Protein AF-A0A7V8QKC6-F1 (afdb_monomer)

Structure (mmCIF, N/CA/C/O backbone):
data_AF-A0A7V8QKC6-F1
#
_entry.id   AF-A0A7V8QKC6-F1
#
loop_
_atom_site.group_PDB
_atom_site.id
_atom_site.type_symbol
_atom_site.label_atom_id
_atom_site.label_alt_id
_atom_site.label_comp_id
_atom_site.label_asym_id
_atom_site.label_entity_id
_atom_site.label_seq_id
_atom_site.pdbx_PDB_ins_code
_atom_site.Cartn_x
_atom_site.Cartn_y
_atom_site.Cartn_z
_atom_site.occupancy
_atom_site.B_iso_or_equiv
_atom_site.auth_seq_id
_atom_site.auth_comp_id
_atom_site.auth_asym_id
_atom_site.auth_atom_id
_atom_site.pdbx_PDB_model_num
ATOM 1 N N . LEU A 1 1 ? -5.417 7.633 -3.062 1.00 90.25 1 LEU A N 1
ATOM 2 C CA . LEU A 1 1 ? -4.662 6.445 -2.596 1.00 90.25 1 LEU A CA 1
ATOM 3 C C . LEU A 1 1 ? -3.295 6.369 -3.260 1.00 90.25 1 LEU A C 1
ATOM 5 O O . LEU A 1 1 ? -2.322 6.430 -2.530 1.00 90.25 1 LEU A O 1
ATOM 9 N N . GLN A 1 2 ? -3.215 6.313 -4.598 1.00 90.44 2 GLN A N 1
ATOM 10 C CA . GLN A 1 2 ? -1.944 6.324 -5.348 1.00 90.44 2 GLN A CA 1
ATOM 11 C C . GLN A 1 2 ? -0.953 7.379 -4.842 1.00 90.44 2 GLN A C 1
ATOM 13 O O . GLN A 1 2 ? 0.145 7.043 -4.416 1.00 90.44 2 GLN A O 1
ATOM 18 N N . GLU A 1 3 ? -1.387 8.639 -4.783 1.00 89.44 3 GLU A N 1
ATOM 19 C CA . GLU A 1 3 ? -0.560 9.743 -4.289 1.00 89.44 3 GLU A CA 1
ATOM 20 C C . GLU A 1 3 ? -0.075 9.534 -2.848 1.00 89.44 3 GLU A C 1
ATOM 22 O O . GLU A 1 3 ? 1.078 9.819 -2.550 1.00 89.44 3 GLU A O 1
ATOM 27 N N . ALA A 1 4 ? -0.913 8.985 -1.963 1.00 91.94 4 ALA A N 1
ATOM 28 C CA . ALA A 1 4 ? -0.524 8.694 -0.584 1.00 91.94 4 ALA A CA 1
ATOM 29 C C . ALA A 1 4 ? 0.526 7.572 -0.517 1.00 91.94 4 ALA A C 1
ATOM 31 O O . ALA A 1 4 ? 1.493 7.685 0.230 1.00 91.94 4 ALA A O 1
ATOM 32 N N . LEU A 1 5 ? 0.373 6.520 -1.330 1.00 91.56 5 LEU A N 1
ATOM 33 C CA . LEU A 1 5 ? 1.343 5.427 -1.440 1.00 91.56 5 LEU A CA 1
ATOM 34 C C . LEU A 1 5 ? 2.691 5.928 -1.981 1.00 91.56 5 LEU A C 1
ATOM 36 O O . LEU A 1 5 ? 3.738 5.563 -1.448 1.00 91.56 5 LEU A O 1
ATOM 40 N N . GLU A 1 6 ? 2.681 6.792 -2.997 1.00 89.56 6 GLU A N 1
ATOM 41 C CA . GLU A 1 6 ? 3.897 7.402 -3.543 1.00 89.56 6 GLU A CA 1
ATOM 42 C C . GLU A 1 6 ? 4.542 8.396 -2.574 1.00 89.56 6 GLU A C 1
ATOM 44 O O . GLU A 1 6 ? 5.759 8.396 -2.405 1.00 89.56 6 GLU A O 1
ATOM 49 N N . ALA A 1 7 ? 3.745 9.261 -1.941 1.00 90.88 7 ALA A N 1
ATOM 50 C CA . ALA A 1 7 ? 4.231 10.224 -0.962 1.00 90.88 7 ALA A CA 1
ATOM 51 C C . ALA A 1 7 ? 4.873 9.510 0.227 1.00 90.88 7 ALA A C 1
ATOM 53 O O . ALA A 1 7 ? 5.935 9.931 0.680 1.00 90.88 7 ALA A O 1
ATOM 54 N N . LEU A 1 8 ? 4.277 8.408 0.688 1.00 91.81 8 LEU A N 1
ATOM 55 C CA . LEU A 1 8 ? 4.819 7.610 1.780 1.00 91.81 8 LEU A CA 1
ATOM 56 C C . LEU A 1 8 ? 6.125 6.925 1.376 1.00 91.81 8 LEU A C 1
ATOM 58 O O . LEU A 1 8 ? 7.106 6.979 2.114 1.00 91.81 8 LEU A O 1
ATOM 62 N N . ALA A 1 9 ? 6.170 6.344 0.177 1.00 88.69 9 ALA A N 1
ATOM 63 C CA . ALA A 1 9 ? 7.382 5.723 -0.338 1.00 88.69 9 ALA A CA 1
ATOM 64 C C . ALA A 1 9 ? 8.532 6.719 -0.547 1.00 88.69 9 ALA A C 1
ATOM 66 O O . ALA A 1 9 ? 9.698 6.373 -0.372 1.00 88.69 9 ALA A O 1
ATOM 67 N N . ALA A 1 10 ? 8.204 7.962 -0.895 1.00 87.94 10 ALA A N 1
ATOM 68 C CA . ALA A 1 10 ? 9.161 9.049 -1.040 1.00 87.94 10 ALA A CA 1
ATOM 69 C C . ALA A 1 10 ? 9.506 9.756 0.284 1.00 87.94 10 ALA A C 1
ATOM 71 O O . ALA A 1 10 ? 10.249 10.734 0.261 1.00 87.94 10 ALA A O 1
ATOM 72 N N . GLY A 1 11 ? 8.949 9.322 1.422 1.00 89.50 11 GLY A N 1
ATOM 73 C CA . GLY A 1 11 ? 9.175 9.951 2.728 1.00 89.50 11 GLY A CA 1
ATOM 74 C C . GLY A 1 11 ? 8.552 11.345 2.887 1.00 89.50 11 GLY A C 1
ATOM 75 O O . GLY A 1 11 ? 8.933 12.080 3.790 1.00 89.50 11 GLY A O 1
ATOM 76 N N . ARG A 1 12 ? 7.600 11.725 2.024 1.00 92.31 12 ARG A N 1
ATOM 77 C CA . ARG A 1 12 ? 6.898 13.024 2.061 1.00 92.31 12 ARG A CA 1
ATOM 78 C C . ARG A 1 12 ? 5.716 13.057 3.032 1.00 92.31 12 ARG A C 1
ATOM 80 O O . ARG A 1 12 ? 5.212 14.132 3.335 1.00 92.31 12 ARG A O 1
ATOM 87 N N . THR A 1 13 ? 5.241 11.900 3.488 1.00 94.88 13 THR A N 1
ATOM 88 C CA . THR A 1 13 ? 4.178 11.782 4.497 1.00 94.88 13 THR A CA 1
ATOM 89 C C . THR A 1 13 ? 4.453 10.599 5.422 1.00 94.88 13 THR A C 1
ATOM 91 O O . THR A 1 13 ? 5.216 9.703 5.063 1.00 94.88 13 THR A O 1
ATOM 94 N N . GLY A 1 14 ? 3.853 10.601 6.615 1.00 94.00 14 GLY A N 1
ATOM 95 C CA . GLY A 1 14 ? 3.907 9.482 7.558 1.00 94.00 14 GLY A CA 1
ATOM 96 C C . GLY A 1 14 ? 2.704 8.544 7.434 1.00 94.00 14 GLY A C 1
ATOM 97 O O . GLY A 1 14 ? 1.632 8.948 6.983 1.00 94.00 14 GLY A O 1
ATO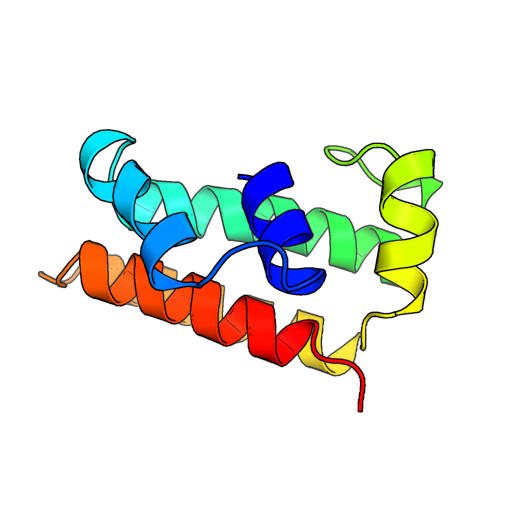M 98 N N . ALA A 1 15 ? 2.851 7.298 7.893 1.00 93.81 15 ALA A N 1
ATOM 99 C CA . ALA A 1 15 ? 1.790 6.291 7.807 1.00 93.81 15 ALA A CA 1
ATOM 100 C C . ALA A 1 15 ? 0.482 6.722 8.499 1.00 93.81 15 ALA A C 1
ATOM 102 O O . ALA A 1 15 ? -0.593 6.551 7.933 1.00 93.81 15 ALA A O 1
ATOM 103 N N . VAL A 1 16 ? 0.574 7.363 9.670 1.00 93.81 16 VAL A N 1
ATOM 104 C CA . VAL A 1 16 ? -0.592 7.880 10.411 1.00 93.81 16 VAL A CA 1
ATOM 105 C C . VAL A 1 16 ? -1.320 8.975 9.624 1.00 93.81 16 VAL A C 1
ATOM 107 O O . VAL A 1 16 ? -2.545 8.963 9.519 1.00 93.81 16 VAL A O 1
ATOM 110 N N . GLN A 1 17 ? -0.575 9.898 9.008 1.00 95.12 17 GLN A N 1
ATOM 111 C CA . GLN A 1 17 ? -1.150 10.975 8.195 1.00 95.12 17 GLN A CA 1
ATOM 112 C C . GLN A 1 17 ? -1.820 10.431 6.927 1.00 95.12 17 GLN A C 1
ATOM 114 O O . GLN A 1 17 ? -2.904 10.880 6.563 1.00 95.12 17 GLN A O 1
ATOM 119 N N . ALA A 1 18 ? -1.211 9.433 6.282 1.00 94.56 18 ALA A N 1
ATOM 120 C CA . ALA A 1 18 ? -1.792 8.759 5.125 1.00 94.56 18 ALA A CA 1
ATOM 121 C C . ALA A 1 18 ? -3.050 7.941 5.486 1.00 94.56 18 ALA A C 1
ATOM 123 O O . ALA A 1 18 ? -3.976 7.851 4.674 1.00 94.56 18 ALA A O 1
ATOM 124 N N . ALA A 1 19 ? -3.099 7.380 6.701 1.00 94.81 19 ALA A N 1
ATOM 125 C CA . ALA A 1 19 ? -4.214 6.588 7.218 1.00 94.81 19 ALA A CA 1
ATOM 126 C C . ALA A 1 19 ? -5.429 7.432 7.623 1.00 94.81 19 ALA A C 1
ATOM 128 O O . ALA A 1 19 ? -6.558 7.024 7.361 1.00 94.81 19 ALA A O 1
ATOM 129 N N . ALA A 1 20 ? -5.214 8.607 8.224 1.00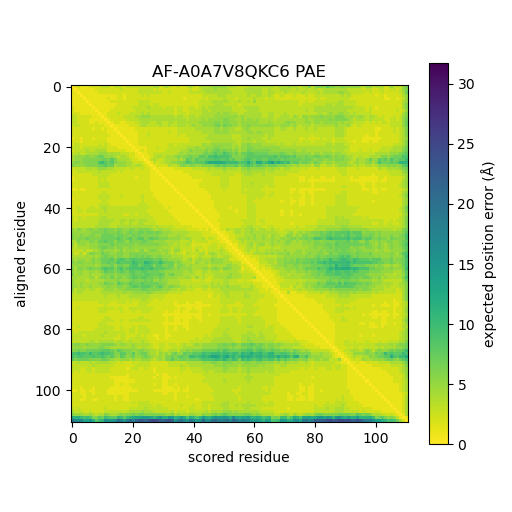 93.12 20 ALA A N 1
ATOM 130 C CA . ALA A 1 20 ? -6.269 9.418 8.838 1.00 93.12 20 ALA A CA 1
ATOM 131 C C . ALA A 1 20 ? -7.530 9.642 7.968 1.00 93.12 20 ALA A C 1
ATOM 133 O O . ALA A 1 20 ? -8.636 9.477 8.488 1.00 93.12 20 ALA A O 1
ATOM 134 N N . PRO A 1 21 ? -7.434 9.925 6.651 1.00 92.50 21 PRO A N 1
ATOM 135 C CA . PRO A 1 21 ? -8.620 10.146 5.822 1.00 92.50 21 PRO A CA 1
ATOM 136 C C . PRO A 1 21 ? -9.500 8.902 5.616 1.00 92.50 21 PRO A C 1
ATOM 138 O O . PRO A 1 21 ? -10.615 9.024 5.115 1.00 92.50 21 PRO A O 1
ATOM 141 N N . TRP A 1 22 ? -9.010 7.694 5.914 1.00 90.94 22 TRP A N 1
ATOM 142 C CA . TRP A 1 22 ? -9.700 6.450 5.555 1.00 90.94 22 TRP A CA 1
ATOM 143 C C . TRP A 1 22 ? -10.824 6.053 6.501 1.00 90.94 22 TRP A C 1
ATOM 145 O O . TRP A 1 22 ? -11.710 5.314 6.075 1.00 90.94 22 TRP A O 1
ATOM 155 N N . ARG A 1 23 ? -10.873 6.629 7.708 1.00 84.62 23 ARG A N 1
ATOM 156 C CA . ARG A 1 23 ? -12.050 6.526 8.586 1.00 84.62 23 ARG A CA 1
ATOM 157 C C . ARG A 1 23 ? -13.327 6.976 7.880 1.00 84.62 23 ARG A C 1
ATOM 159 O O . ARG A 1 23 ? -14.342 6.299 7.949 1.00 84.62 23 ARG A O 1
ATOM 166 N N . GLU A 1 24 ? -13.253 8.080 7.145 1.00 86.25 24 GLU A N 1
ATOM 167 C CA . GLU A 1 24 ? -14.412 8.700 6.490 1.00 86.25 24 GLU A CA 1
ATOM 168 C C . GLU A 1 24 ? -14.616 8.210 5.048 1.00 86.25 24 GLU A C 1
ATOM 170 O O . GLU A 1 24 ? -15.700 8.331 4.485 1.00 86.25 24 GLU A O 1
ATOM 175 N N . LYS A 1 25 ? -13.586 7.621 4.425 1.00 87.31 25 LYS A N 1
ATOM 176 C CA . LYS A 1 25 ? -13.611 7.211 3.007 1.00 87.31 25 LYS A CA 1
ATOM 177 C C . LYS A 1 25 ? -14.130 5.792 2.761 1.00 87.31 25 LYS A C 1
ATOM 179 O O . LYS A 1 25 ? -14.051 5.310 1.629 1.00 87.31 25 LYS A O 1
ATOM 184 N N . GLY A 1 26 ? -14.704 5.141 3.769 1.00 82.06 26 GLY A N 1
ATOM 185 C CA . GLY A 1 26 ? -15.241 3.777 3.672 1.00 82.06 26 GLY A CA 1
ATOM 186 C C . GLY A 1 26 ? -14.416 2.718 4.404 1.00 82.06 26 GLY A C 1
ATOM 187 O O . GLY A 1 26 ? -14.540 1.535 4.086 1.00 82.06 26 GLY A O 1
ATOM 188 N N . GLY A 1 27 ? -13.578 3.139 5.354 1.00 89.94 27 GLY A N 1
ATOM 189 C CA . GLY A 1 27 ? -12.946 2.252 6.321 1.00 89.94 27 GLY A CA 1
ATOM 190 C C . GLY A 1 27 ? -11.837 1.369 5.757 1.00 89.94 27 GLY A C 1
ATOM 191 O O . GLY A 1 27 ? -11.363 1.531 4.624 1.00 89.94 27 GLY A O 1
ATOM 192 N N . ALA A 1 28 ? -11.422 0.404 6.574 1.00 92.25 28 ALA A N 1
ATOM 193 C CA . ALA A 1 28 ? -10.301 -0.475 6.260 1.00 92.25 28 ALA A CA 1
ATOM 194 C C . ALA A 1 28 ? -10.586 -1.403 5.074 1.00 92.25 28 ALA A C 1
ATOM 196 O O . ALA A 1 28 ? -9.694 -1.640 4.262 1.00 92.25 28 ALA A O 1
ATOM 197 N N . ARG A 1 29 ? -11.833 -1.869 4.912 1.00 92.88 29 ARG A N 1
ATOM 198 C CA . ARG A 1 29 ? -12.238 -2.721 3.779 1.00 92.88 29 ARG A CA 1
ATOM 199 C C . ARG A 1 29 ? -11.925 -2.083 2.441 1.00 92.88 29 ARG A C 1
ATOM 201 O O . ARG A 1 29 ? -11.189 -2.657 1.642 1.00 92.88 29 ARG A O 1
ATOM 208 N N . ARG A 1 30 ? -12.442 -0.876 2.216 1.00 93.69 30 ARG A N 1
ATOM 209 C CA . ARG A 1 30 ? -12.248 -0.182 0.944 1.00 93.69 30 ARG A CA 1
ATOM 210 C C . ARG A 1 30 ? -10.773 0.124 0.695 1.00 93.69 30 ARG A C 1
ATOM 212 O O . ARG A 1 30 ? -10.312 0.006 -0.438 1.00 93.69 30 ARG A O 1
ATOM 219 N N . LEU A 1 31 ? -10.038 0.509 1.739 1.00 95.75 31 LEU A N 1
ATOM 220 C CA . LEU A 1 31 ? -8.604 0.768 1.647 1.00 95.75 31 LEU A CA 1
ATOM 221 C C . LEU A 1 31 ? -7.827 -0.487 1.228 1.00 95.75 31 LEU A C 1
ATOM 223 O O . LEU A 1 31 ? -7.015 -0.411 0.305 1.00 95.75 31 LEU A O 1
ATOM 227 N N . VAL A 1 32 ? -8.078 -1.626 1.877 1.00 96.00 32 VAL A N 1
ATOM 228 C CA . VAL A 1 32 ? -7.426 -2.905 1.561 1.00 96.00 32 VAL A CA 1
ATOM 229 C C . VAL A 1 32 ? -7.741 -3.319 0.125 1.00 96.00 32 VAL A C 1
ATOM 231 O O . VAL A 1 32 ? -6.809 -3.562 -0.637 1.00 96.00 32 VAL A O 1
ATOM 234 N N . ASP A 1 33 ? -9.013 -3.286 -0.282 1.00 94.69 33 ASP A N 1
ATOM 235 C CA . ASP A 1 33 ? -9.440 -3.650 -1.640 1.00 94.69 33 ASP A CA 1
ATOM 236 C C . ASP A 1 33 ? -8.761 -2.788 -2.714 1.00 94.69 33 ASP A C 1
ATOM 238 O O . ASP A 1 33 ? -8.256 -3.286 -3.721 1.00 94.69 33 ASP A O 1
ATOM 242 N N . TRP A 1 34 ? -8.716 -1.472 -2.505 1.00 95.25 34 TRP A N 1
ATOM 243 C CA . TRP A 1 34 ? -8.101 -0.561 -3.468 1.00 95.25 34 TRP A CA 1
ATOM 244 C C . TRP A 1 34 ? -6.581 -0.700 -3.495 1.00 95.25 34 TRP A C 1
ATOM 246 O O . TRP A 1 34 ? -5.971 -0.583 -4.558 1.00 95.25 34 TRP A O 1
ATOM 256 N N . THR A 1 35 ? -5.961 -0.960 -2.346 1.00 96.31 35 THR A N 1
ATOM 257 C CA . THR A 1 35 ? -4.516 -1.195 -2.273 1.00 96.31 35 THR A CA 1
ATOM 258 C C . THR A 1 35 ? -4.152 -2.491 -2.989 1.00 96.31 35 THR A C 1
ATOM 260 O O . THR A 1 35 ? -3.209 -2.495 -3.774 1.00 96.31 35 THR A O 1
ATOM 263 N N . GLU A 1 36 ? -4.925 -3.561 -2.798 1.00 95.88 36 GLU A N 1
ATOM 264 C CA . GLU A 1 36 ? -4.751 -4.837 -3.498 1.00 95.88 36 GLU A CA 1
ATOM 265 C C . GLU A 1 36 ? -4.780 -4.638 -5.017 1.00 95.88 36 GLU A C 1
ATOM 267 O O . GLU A 1 36 ? -3.846 -5.036 -5.712 1.00 95.88 36 GLU A O 1
ATOM 272 N N . ILE A 1 37 ? -5.785 -3.925 -5.528 1.00 95.19 37 ILE A N 1
ATOM 273 C CA . ILE A 1 37 ? -5.904 -3.594 -6.952 1.00 95.19 37 ILE A CA 1
ATOM 274 C C . ILE A 1 37 ? -4.665 -2.837 -7.467 1.00 95.19 37 ILE A C 1
ATOM 276 O O . ILE A 1 37 ? -4.097 -3.207 -8.498 1.00 95.19 37 ILE A O 1
ATOM 280 N N . LEU A 1 38 ? -4.223 -1.796 -6.754 1.00 94.62 38 LEU A N 1
ATOM 281 C CA . LEU A 1 38 ? -3.075 -0.977 -7.160 1.00 94.62 38 LEU A CA 1
ATOM 282 C C . LEU A 1 38 ? -1.756 -1.752 -7.138 1.00 94.62 38 LEU A C 1
ATOM 284 O O . LEU A 1 38 ? -0.918 -1.559 -8.020 1.00 94.62 38 LEU A O 1
ATOM 288 N N . VAL A 1 39 ? -1.559 -2.609 -6.138 1.00 95.00 39 VAL A N 1
ATOM 289 C CA . VAL A 1 39 ? -0.325 -3.386 -5.992 1.00 95.00 39 VAL A CA 1
ATOM 290 C C . VAL A 1 39 ? -0.304 -4.577 -6.945 1.00 95.00 39 VAL A C 1
ATOM 292 O O . VAL A 1 39 ? 0.759 -4.910 -7.460 1.00 95.00 39 VAL A O 1
ATOM 295 N N . MET A 1 40 ? -1.452 -5.177 -7.269 1.00 94.88 40 MET A N 1
ATOM 296 C CA . MET A 1 40 ? -1.534 -6.167 -8.347 1.00 94.88 40 MET A CA 1
ATOM 297 C C . MET A 1 40 ? -1.153 -5.565 -9.702 1.00 94.88 40 MET A C 1
ATOM 299 O O . MET A 1 40 ? -0.492 -6.230 -10.498 1.00 94.88 40 MET A O 1
ATOM 303 N N . ASP A 1 41 ? -1.541 -4.315 -9.966 1.00 94.00 41 ASP A N 1
ATOM 304 C CA . ASP A 1 41 ? -1.156 -3.615 -11.195 1.00 94.00 41 ASP A CA 1
ATOM 305 C C . ASP A 1 41 ? 0.366 -3.394 -11.256 1.00 94.00 41 ASP A C 1
ATOM 307 O O . ASP A 1 41 ? 1.000 -3.697 -12.266 1.00 94.00 41 ASP A O 1
ATOM 311 N N . ILE A 1 42 ? 0.974 -2.996 -10.131 1.00 92.75 42 ILE A N 1
ATOM 312 C CA . ILE A 1 42 ? 2.435 -2.915 -9.970 1.00 92.75 42 ILE A CA 1
ATOM 313 C C . ILE A 1 42 ? 3.090 -4.278 -10.208 1.00 92.75 42 ILE A C 1
ATOM 315 O O . ILE A 1 42 ? 4.024 -4.378 -10.997 1.00 92.75 42 ILE A O 1
ATOM 319 N N . ALA A 1 43 ? 2.602 -5.338 -9.562 1.00 93.75 43 ALA A N 1
ATOM 320 C CA . ALA A 1 43 ? 3.167 -6.678 -9.693 1.00 93.75 43 ALA A CA 1
ATOM 321 C C . ALA A 1 43 ? 3.096 -7.188 -11.140 1.00 9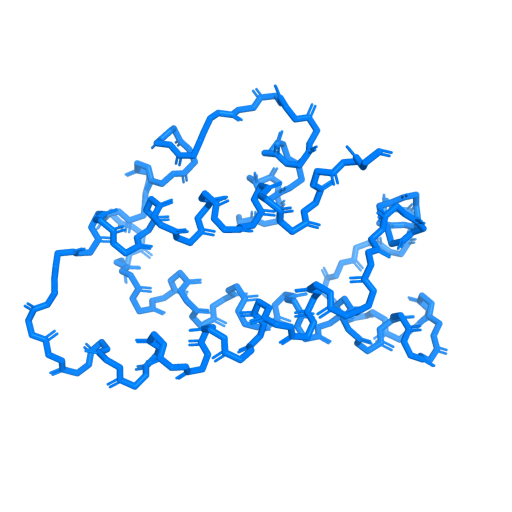3.75 43 ALA A C 1
ATOM 323 O O . ALA A 1 43 ? 4.062 -7.769 -11.637 1.00 93.75 43 ALA A O 1
ATOM 324 N N . ARG A 1 44 ? 1.989 -6.915 -11.845 1.00 92.56 44 ARG A N 1
ATOM 325 C CA . ARG A 1 44 ? 1.854 -7.221 -13.273 1.00 92.56 44 ARG A CA 1
ATOM 326 C C . ARG A 1 44 ? 2.896 -6.472 -14.097 1.00 92.56 44 ARG A C 1
ATOM 328 O O . ARG A 1 44 ? 3.552 -7.086 -14.932 1.00 92.56 44 ARG A O 1
ATOM 335 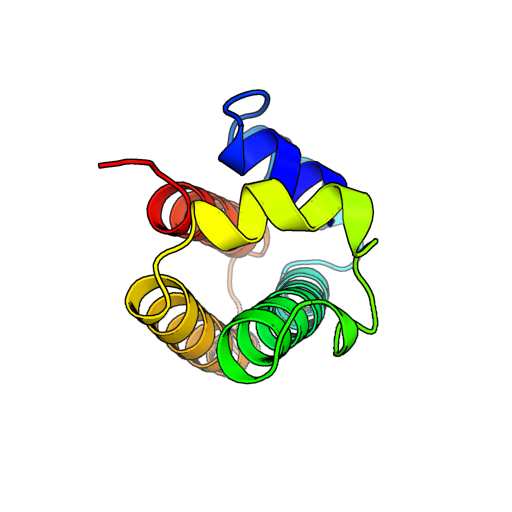N N . ALA A 1 45 ? 3.078 -5.180 -13.839 1.00 92.62 45 ALA A N 1
ATOM 336 C CA . ALA A 1 45 ? 4.057 -4.370 -14.550 1.00 92.62 45 ALA A CA 1
ATOM 337 C C . ALA A 1 45 ? 5.506 -4.794 -14.275 1.00 92.62 45 ALA A C 1
ATOM 339 O O . ALA A 1 45 ? 6.341 -4.755 -15.173 1.00 92.62 45 ALA A O 1
ATOM 340 N N . MET A 1 46 ? 5.810 -5.253 -13.060 1.00 91.81 46 MET A N 1
ATOM 341 C CA . MET A 1 46 ? 7.127 -5.809 -12.733 1.00 91.81 46 MET A CA 1
ATOM 342 C C . MET A 1 46 ? 7.402 -7.132 -13.459 1.00 91.81 46 MET A C 1
ATOM 344 O O . MET A 1 46 ? 8.553 -7.416 -13.772 1.00 91.81 46 MET A O 1
ATOM 348 N N . ALA A 1 47 ? 6.369 -7.939 -13.717 1.00 91.50 47 ALA A N 1
ATOM 349 C CA . ALA A 1 47 ? 6.507 -9.237 -14.376 1.00 91.50 47 ALA A CA 1
ATOM 350 C C . ALA A 1 47 ? 6.507 -9.148 -15.912 1.00 91.50 47 ALA A C 1
ATOM 352 O O . ALA A 1 47 ? 7.230 -9.896 -16.562 1.00 91.50 47 ALA A O 1
ATOM 353 N N . ALA A 1 48 ? 5.688 -8.262 -16.487 1.00 90.81 48 ALA A N 1
ATOM 354 C CA . ALA A 1 48 ? 5.437 -8.197 -17.930 1.00 90.81 48 ALA A CA 1
ATOM 355 C C . ALA A 1 48 ? 5.898 -6.883 -18.591 1.00 90.81 48 ALA A C 1
ATOM 357 O O . ALA A 1 48 ? 5.900 -6.782 -19.812 1.00 90.81 48 ALA A O 1
ATOM 358 N N . GLY A 1 49 ? 6.306 -5.881 -17.807 1.00 87.31 49 GLY A N 1
ATOM 359 C CA . GLY A 1 49 ? 6.715 -4.558 -18.285 1.00 87.31 49 GLY A CA 1
ATOM 360 C C . GLY A 1 49 ? 5.683 -3.452 -17.999 1.00 87.31 49 GLY A C 1
ATOM 361 O O . GLY A 1 49 ? 4.505 -3.733 -17.766 1.00 87.31 49 GLY A O 1
ATOM 362 N N . PRO A 1 50 ? 6.106 -2.171 -18.012 1.00 84.62 50 PRO A N 1
ATOM 363 C CA . PRO A 1 50 ? 5.277 -1.025 -17.616 1.00 84.62 50 PRO A CA 1
ATOM 364 C C . PRO A 1 50 ? 4.051 -0.794 -18.511 1.00 84.62 50 PRO A C 1
ATOM 366 O O . PRO A 1 50 ? 3.077 -0.207 -18.050 1.00 84.62 50 PRO A O 1
ATOM 369 N N . ASP A 1 51 ? 4.048 -1.297 -19.745 1.00 85.56 51 ASP A N 1
ATOM 370 C CA . ASP A 1 51 ? 2.912 -1.162 -20.671 1.00 85.56 51 ASP A CA 1
ATOM 371 C C . ASP A 1 51 ? 1.688 -1.996 -20.242 1.00 85.56 51 ASP A C 1
ATOM 373 O O . ASP A 1 51 ? 0.594 -1.837 -20.776 1.00 85.56 51 ASP A O 1
ATOM 377 N N . HIS A 1 52 ? 1.849 -2.869 -19.242 1.00 86.56 52 HIS A N 1
ATOM 378 C CA . HIS A 1 52 ? 0.766 -3.671 -18.669 1.00 86.56 52 HIS A CA 1
ATOM 379 C C . HIS A 1 52 ? 0.055 -3.015 -17.476 1.00 86.56 52 HIS A C 1
ATOM 381 O O . HIS A 1 52 ? -0.835 -3.641 -16.883 1.00 86.56 52 HIS A O 1
ATOM 387 N N . LEU A 1 53 ? 0.432 -1.784 -17.121 1.00 87.94 53 LEU A N 1
ATOM 388 C CA . LEU A 1 53 ? -0.278 -0.983 -16.127 1.00 87.94 53 LEU A CA 1
ATOM 389 C C . LEU A 1 53 ? -1.660 -0.593 -16.647 1.00 87.94 53 LEU A C 1
ATOM 391 O O . LEU A 1 53 ? -1.822 -0.173 -17.790 1.00 87.94 53 LEU A O 1
ATOM 395 N N . ARG A 1 54 ? -2.669 -0.720 -15.788 1.00 88.88 54 ARG A N 1
ATOM 396 C CA . ARG A 1 54 ? -4.055 -0.334 -16.088 1.00 88.88 54 ARG A CA 1
ATOM 397 C C . ARG A 1 54 ? -4.506 0.892 -15.312 1.00 88.88 54 ARG A C 1
ATOM 399 O O . ARG A 1 54 ? -5.488 1.519 -15.692 1.00 88.88 54 ARG A O 1
ATOM 406 N N . ILE A 1 55 ? -3.855 1.173 -14.188 1.00 88.81 55 ILE A N 1
ATOM 407 C CA . ILE A 1 55 ? -4.347 2.125 -13.194 1.00 88.81 55 ILE A CA 1
ATOM 408 C C . ILE A 1 55 ? -3.319 3.217 -12.915 1.00 88.81 55 ILE A C 1
ATOM 410 O O . ILE A 1 55 ? -3.690 4.364 -12.661 1.00 88.81 55 ILE A O 1
ATOM 414 N N . TRP A 1 56 ? -2.036 2.871 -12.944 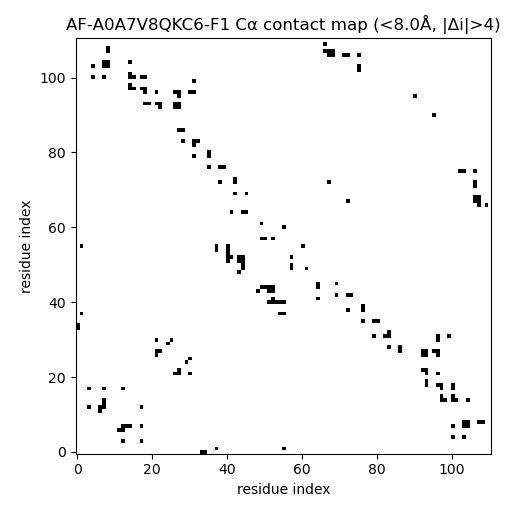1.00 86.06 56 TRP A N 1
ATOM 415 C CA . TRP A 1 56 ? -0.959 3.838 -12.773 1.00 86.06 56 TRP A CA 1
ATOM 416 C C . TRP A 1 56 ? -0.552 4.470 -14.100 1.00 86.06 56 TRP A C 1
ATOM 418 O O . TRP A 1 56 ? -0.569 3.818 -15.140 1.00 86.06 56 TRP A O 1
ATOM 428 N N . ASP A 1 57 ? -0.111 5.726 -14.035 1.00 85.00 57 ASP A N 1
ATOM 429 C CA . ASP A 1 57 ? 0.560 6.391 -15.149 1.00 85.00 57 ASP A CA 1
ATOM 430 C C . ASP A 1 57 ? 1.928 5.713 -15.409 1.00 85.00 57 ASP A C 1
ATOM 432 O O . ASP A 1 57 ? 2.794 5.734 -14.519 1.00 85.00 57 ASP A O 1
ATOM 436 N N . PRO A 1 58 ? 2.156 5.129 -16.605 1.00 81.19 58 PRO A N 1
ATOM 437 C CA . PRO A 1 58 ? 3.379 4.390 -16.921 1.00 81.19 58 PRO A CA 1
ATOM 438 C C . PRO A 1 58 ? 4.659 5.226 -16.884 1.00 81.19 58 PRO A C 1
ATOM 440 O O . PRO A 1 58 ? 5.735 4.687 -16.612 1.00 81.19 58 PRO A O 1
ATOM 443 N N . VAL A 1 59 ? 4.572 6.530 -17.160 1.00 81.81 59 VAL A N 1
ATOM 444 C CA . VAL A 1 59 ? 5.718 7.447 -17.121 1.00 81.81 59 VAL A CA 1
ATOM 445 C C . VAL A 1 59 ? 6.052 7.771 -15.673 1.00 81.81 59 VAL A C 1
ATOM 447 O O . VAL A 1 59 ? 7.207 7.655 -15.260 1.00 81.81 59 VAL A O 1
ATOM 450 N N . ARG A 1 60 ? 5.031 8.109 -14.880 1.00 79.81 60 ARG A N 1
ATOM 451 C CA . ARG A 1 60 ? 5.182 8.475 -13.466 1.00 79.81 60 ARG A CA 1
ATOM 452 C C . ARG A 1 60 ? 5.729 7.323 -12.627 1.00 79.81 60 ARG A C 1
ATOM 454 O O . ARG A 1 60 ? 6.600 7.540 -11.784 1.00 79.81 60 ARG A O 1
ATOM 461 N N . ILE A 1 61 ? 5.251 6.098 -12.858 1.00 81.06 61 ILE A N 1
ATOM 462 C CA . ILE A 1 61 ? 5.590 4.967 -11.990 1.00 81.06 61 ILE A CA 1
ATOM 463 C C . ILE A 1 61 ? 6.863 4.223 -12.401 1.00 81.06 61 ILE A C 1
ATOM 465 O O . ILE A 1 61 ? 7.372 3.427 -11.621 1.00 81.06 61 ILE A O 1
ATOM 469 N N . ARG A 1 62 ? 7.444 4.481 -13.578 1.00 82.25 62 ARG A N 1
ATOM 470 C CA . ARG A 1 62 ? 8.629 3.743 -14.058 1.00 82.25 62 ARG A CA 1
ATOM 471 C C . ARG A 1 62 ? 9.804 3.791 -13.076 1.00 82.25 62 ARG A C 1
ATOM 473 O O . ARG A 1 62 ? 10.344 2.749 -12.712 1.00 82.25 62 ARG A O 1
ATOM 480 N N . THR A 1 63 ? 10.155 4.985 -12.599 1.00 81.12 63 THR A N 1
ATOM 481 C CA . THR A 1 63 ? 11.219 5.184 -11.597 1.00 81.12 63 THR A CA 1
ATOM 482 C C . THR A 1 63 ? 10.886 4.498 -10.274 1.00 81.12 63 THR A C 1
ATOM 484 O O . THR A 1 63 ? 11.766 3.999 -9.576 1.00 81.12 63 THR A O 1
ATOM 487 N N . PHE A 1 64 ? 9.600 4.458 -9.928 1.00 81.81 64 PHE A N 1
ATOM 488 C CA . PHE A 1 64 ? 9.116 3.789 -8.733 1.00 81.81 64 PHE A CA 1
ATOM 489 C C . PHE A 1 64 ? 9.238 2.263 -8.855 1.00 81.81 64 PHE A C 1
ATOM 491 O O . PHE A 1 64 ? 9.810 1.642 -7.966 1.00 81.81 64 PHE A O 1
ATOM 498 N N . LEU A 1 65 ? 8.817 1.669 -9.981 1.00 85.56 65 LEU A N 1
ATOM 499 C CA . LEU A 1 65 ? 8.941 0.231 -10.260 1.00 85.56 65 LEU A CA 1
ATOM 500 C C . LEU A 1 65 ? 10.393 -0.250 -10.185 1.00 85.56 65 LEU A C 1
ATOM 502 O O . LEU A 1 65 ? 10.656 -1.300 -9.607 1.00 85.56 65 LEU A O 1
ATOM 506 N N . GLN A 1 66 ? 11.337 0.528 -10.720 1.00 83.56 66 GLN A N 1
ATOM 507 C CA . GLN A 1 66 ? 12.767 0.192 -10.693 1.00 83.56 66 GLN A CA 1
ATOM 508 C C . GLN A 1 66 ? 13.353 0.134 -9.276 1.00 83.56 66 GLN A C 1
ATOM 510 O O . GLN A 1 66 ? 14.334 -0.569 -9.047 1.00 83.56 66 GLN A O 1
ATOM 515 N N . ALA A 1 67 ? 12.769 0.861 -8.321 1.00 83.69 67 ALA A N 1
ATOM 516 C CA . ALA A 1 67 ? 13.219 0.874 -6.932 1.00 83.69 67 ALA A CA 1
ATOM 517 C C . ALA A 1 67 ? 12.575 -0.230 -6.071 1.00 83.69 67 ALA A C 1
ATOM 519 O O . ALA A 1 67 ? 12.960 -0.401 -4.912 1.00 83.69 67 ALA A O 1
ATOM 520 N N . LEU A 1 68 ? 11.589 -0.962 -6.601 1.00 88.25 68 LEU A N 1
ATOM 521 C CA . LEU A 1 68 ? 10.848 -1.977 -5.859 1.00 88.25 68 LEU A CA 1
ATOM 522 C C . LEU A 1 68 ? 11.487 -3.361 -5.965 1.00 88.25 68 LEU A C 1
ATOM 524 O O . LEU A 1 68 ? 11.889 -3.823 -7.029 1.00 88.25 68 LEU A O 1
ATOM 528 N N . SER A 1 69 ? 11.474 -4.083 -4.846 1.00 91.69 69 SER A N 1
ATOM 529 C CA . SER A 1 69 ? 11.776 -5.514 -4.818 1.00 91.69 69 SER A CA 1
ATOM 530 C C . SER A 1 69 ? 10.511 -6.319 -5.115 1.00 91.69 69 SER A C 1
ATOM 532 O O . SER A 1 69 ? 9.527 -6.215 -4.378 1.00 91.69 69 SER A O 1
ATOM 534 N N . SER A 1 70 ? 10.552 -7.167 -6.147 1.00 92.31 70 SER A N 1
ATOM 535 C CA . SER A 1 70 ? 9.436 -8.053 -6.512 1.00 92.31 70 SER A CA 1
ATOM 536 C C . SER A 1 70 ? 9.035 -8.970 -5.356 1.00 92.31 70 SER A C 1
ATOM 538 O O . SER A 1 70 ? 7.850 -9.109 -5.064 1.00 92.31 70 SER A O 1
ATOM 540 N N . GLN A 1 71 ? 10.019 -9.516 -4.634 1.00 94.19 71 GLN A N 1
ATOM 541 C CA . GLN A 1 71 ? 9.797 -10.340 -3.446 1.00 94.19 71 GLN A CA 1
ATOM 542 C C . GLN A 1 71 ? 8.989 -9.587 -2.382 1.00 94.19 71 GLN A C 1
ATOM 544 O O . GLN A 1 71 ? 8.019 -10.121 -1.851 1.00 94.19 71 GLN A O 1
ATOM 549 N N . ARG A 1 72 ? 9.349 -8.333 -2.084 1.00 94.88 72 ARG A N 1
ATOM 550 C CA . ARG A 1 72 ? 8.632 -7.538 -1.075 1.00 94.88 72 ARG A CA 1
ATOM 551 C C . ARG A 1 72 ? 7.217 -7.188 -1.513 1.00 94.88 72 ARG A C 1
ATOM 553 O O . ARG A 1 72 ? 6.309 -7.239 -0.690 1.00 94.88 72 ARG A O 1
ATOM 560 N N . VAL A 1 73 ? 7.026 -6.867 -2.792 1.00 95.38 73 VAL A N 1
ATOM 561 C CA . VAL A 1 73 ? 5.696 -6.614 -3.365 1.00 95.38 73 VAL A CA 1
ATOM 562 C C . VAL A 1 73 ? 4.814 -7.859 -3.241 1.00 95.38 73 VAL A C 1
ATOM 564 O O . VAL A 1 73 ? 3.673 -7.755 -2.799 1.00 95.38 73 VAL A O 1
ATOM 567 N N . GLN A 1 74 ? 5.348 -9.047 -3.539 1.00 95.00 74 GLN A N 1
ATOM 568 C CA . GLN A 1 74 ? 4.629 -10.309 -3.349 1.00 95.00 74 GLN A CA 1
ATOM 569 C C . GLN A 1 74 ? 4.295 -10.571 -1.874 1.00 95.00 74 GLN A C 1
ATOM 571 O O . GLN A 1 74 ? 3.152 -10.899 -1.564 1.00 95.00 74 GLN A O 1
ATOM 576 N N . SER A 1 75 ? 5.241 -10.372 -0.948 1.00 96.12 75 SER A N 1
ATOM 577 C CA . SER A 1 75 ? 4.967 -10.508 0.492 1.00 96.12 75 SER A CA 1
ATOM 578 C C . SER A 1 75 ? 3.888 -9.535 0.976 1.00 96.12 75 SER A C 1
ATOM 580 O O . SER A 1 75 ? 3.063 -9.897 1.812 1.00 96.12 75 SER A O 1
ATOM 582 N N . PHE A 1 76 ? 3.860 -8.312 0.440 1.00 97.00 76 PHE A N 1
ATOM 583 C CA . PHE A 1 76 ? 2.823 -7.335 0.757 1.00 97.00 76 PHE A CA 1
ATOM 584 C C . PHE A 1 76 ? 1.445 -7.759 0.228 1.00 97.00 76 PHE A C 1
ATOM 586 O O . PHE A 1 76 ? 0.459 -7.633 0.949 1.00 97.00 76 PHE A O 1
ATOM 593 N N . LEU A 1 77 ? 1.370 -8.325 -0.983 1.00 96.81 77 LEU A N 1
ATOM 594 C CA . LEU A 1 77 ? 0.127 -8.880 -1.537 1.00 96.81 77 LEU A CA 1
ATOM 595 C C . LEU A 1 77 ? -0.416 -10.053 -0.711 1.00 96.81 77 LEU A C 1
ATOM 597 O O . LEU A 1 77 ? -1.617 -10.105 -0.457 1.00 96.81 77 LEU A O 1
ATOM 601 N N . VAL A 1 78 ? 0.451 -10.961 -0.249 1.00 96.75 78 VAL A N 1
ATOM 602 C CA . VAL A 1 78 ? 0.045 -12.056 0.653 1.00 96.75 78 VAL A CA 1
ATOM 603 C C . VAL A 1 78 ? -0.564 -11.489 1.935 1.00 96.75 78 VAL A C 1
ATOM 605 O O . VAL A 1 78 ? -1.664 -11.879 2.321 1.00 96.75 78 VAL A O 1
ATOM 608 N N . TRP A 1 79 ? 0.101 -10.506 2.543 1.00 96.75 79 TRP A N 1
ATOM 609 C CA . TRP A 1 79 ? -0.406 -9.854 3.747 1.00 96.75 79 TRP A CA 1
ATOM 610 C C . TRP A 1 79 ? -1.745 -9.126 3.519 1.00 96.75 79 TRP A C 1
ATOM 612 O O . TRP A 1 79 ? -2.627 -9.178 4.379 1.00 96.75 79 TRP A O 1
ATOM 622 N N . LEU A 1 80 ? -1.938 -8.472 2.366 1.00 96.69 80 LEU A N 1
ATOM 623 C CA . LEU A 1 80 ? -3.218 -7.844 2.014 1.00 96.69 80 LEU A CA 1
ATOM 624 C C . LEU A 1 80 ? -4.340 -8.879 1.908 1.00 96.69 80 LEU A C 1
ATOM 626 O O . LEU A 1 80 ? -5.424 -8.650 2.443 1.00 96.69 80 LEU A O 1
ATOM 630 N N . ALA A 1 81 ? -4.077 -10.026 1.278 1.00 95.19 81 ALA A N 1
ATOM 631 C CA . ALA A 1 81 ? -5.050 -11.108 1.160 1.00 95.19 81 ALA A CA 1
ATOM 632 C C . ALA A 1 81 ? -5.435 -11.691 2.533 1.00 95.19 81 ALA A C 1
ATOM 634 O O . ALA A 1 81 ? -6.611 -11.956 2.787 1.00 95.19 81 ALA A O 1
ATOM 635 N N . GLU A 1 82 ? -4.471 -11.854 3.442 1.00 94.81 82 GLU A N 1
ATOM 636 C CA . GLU A 1 82 ? -4.724 -12.276 4.827 1.00 94.81 82 GLU A CA 1
ATOM 637 C C . GLU A 1 82 ? -5.542 -11.234 5.597 1.00 94.81 82 GLU A C 1
ATOM 639 O O . GLU A 1 82 ? -6.552 -11.566 6.219 1.00 94.81 82 GLU A O 1
ATOM 644 N N . THR A 1 83 ? -5.161 -9.959 5.495 1.00 94.88 83 THR A N 1
ATOM 645 C CA . THR A 1 83 ? -5.865 -8.843 6.143 1.00 94.88 83 THR A CA 1
ATOM 646 C C . THR A 1 83 ? -7.303 -8.751 5.648 1.00 94.88 83 THR A C 1
ATOM 648 O O . THR A 1 83 ? -8.227 -8.633 6.448 1.00 94.88 83 THR A O 1
ATOM 651 N N . ARG A 1 84 ? -7.522 -8.893 4.336 1.00 94.31 84 ARG A N 1
ATOM 652 C CA . ARG A 1 84 ? -8.852 -8.903 3.720 1.00 94.31 84 ARG A CA 1
ATOM 653 C C . ARG A 1 84 ? -9.756 -9.988 4.309 1.00 94.31 84 ARG A C 1
ATOM 655 O O . ARG A 1 84 ? -10.933 -9.717 4.527 1.00 94.31 84 ARG A O 1
ATOM 662 N N . ARG A 1 85 ? -9.223 -11.184 4.590 1.00 92.62 85 ARG A N 1
ATOM 663 C CA . ARG A 1 85 ? -9.968 -12.269 5.262 1.00 92.62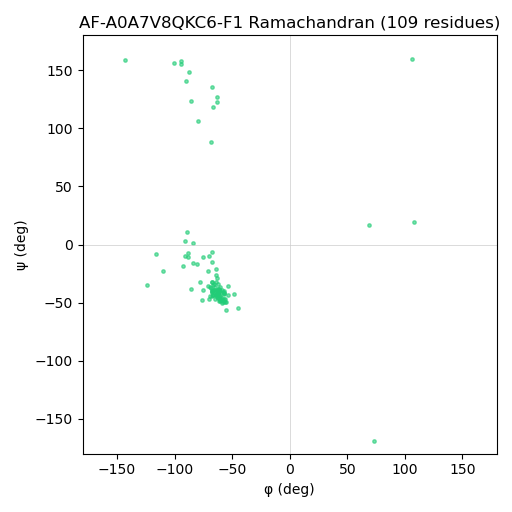 85 ARG A CA 1
ATOM 664 C C . ARG A 1 85 ? -10.271 -11.937 6.726 1.00 92.62 85 ARG A C 1
ATOM 666 O O . ARG A 1 85 ? -11.335 -12.278 7.223 1.00 92.62 85 ARG A O 1
ATOM 673 N N . GLY A 1 86 ? -9.351 -11.260 7.413 1.00 91.75 86 GLY A N 1
ATOM 674 C CA . GLY A 1 86 ? -9.522 -10.851 8.811 1.00 91.75 86 GLY A CA 1
ATOM 675 C C . GLY A 1 86 ? -10.548 -9.733 9.027 1.00 91.75 86 GLY A C 1
ATOM 676 O O . GLY A 1 86 ? -11.112 -9.629 10.109 1.00 91.75 86 GLY A O 1
ATOM 677 N N . LEU A 1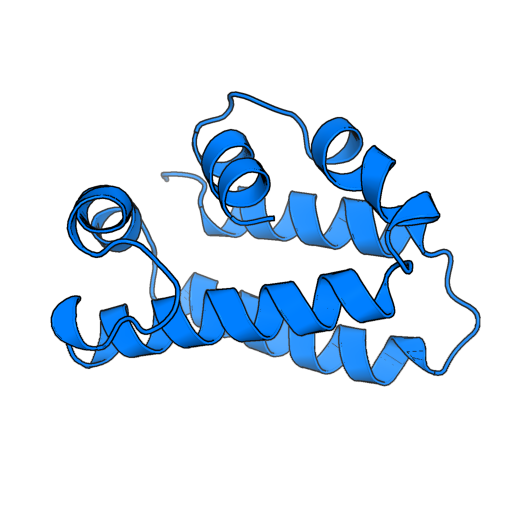 87 ? -10.833 -8.926 8.002 1.00 91.00 87 LEU A N 1
ATOM 678 C CA . LEU A 1 87 ? -11.783 -7.806 8.073 1.00 91.00 87 LEU A CA 1
ATOM 679 C C . LEU A 1 87 ? -13.256 -8.211 8.264 1.00 91.00 87 LEU A C 1
ATOM 681 O O . LEU A 1 87 ? -14.104 -7.338 8.438 1.00 91.00 87 LEU A O 1
ATOM 685 N N . ASP A 1 88 ? -13.579 -9.505 8.217 1.00 86.69 88 ASP A N 1
ATOM 686 C CA . ASP A 1 88 ? -14.905 -10.009 8.607 1.00 86.69 88 ASP A CA 1
ATOM 687 C C . ASP A 1 88 ? -15.094 -10.019 10.137 1.00 86.69 88 ASP A C 1
ATOM 689 O O . ASP A 1 88 ? -16.203 -10.207 10.635 1.00 86.69 88 ASP A O 1
ATOM 693 N N . GLN A 1 89 ? -14.016 -9.797 10.892 1.00 88.25 89 GLN A N 1
ATOM 694 C CA . GLN A 1 89 ? -14.025 -9.659 12.344 1.00 88.25 89 GLN A CA 1
ATOM 695 C C . GLN A 1 89 ? -14.107 -8.179 12.750 1.00 88.25 89 GLN A C 1
ATOM 697 O O . GLN A 1 89 ? -13.674 -7.309 11.989 1.00 88.25 89 GLN A O 1
ATOM 702 N N . PRO A 1 90 ? -14.619 -7.861 13.956 1.00 84.00 90 PRO A N 1
ATOM 703 C CA . PRO A 1 90 ? -14.637 -6.495 14.471 1.00 84.00 90 PRO A CA 1
ATOM 704 C C . PRO A 1 90 ? -13.208 -6.018 14.773 1.00 84.00 90 PRO A C 1
ATOM 706 O O . PRO A 1 90 ? -12.690 -6.178 15.878 1.00 84.00 90 PRO A O 1
ATOM 709 N N . LEU A 1 91 ? -12.561 -5.443 13.762 1.00 87.00 91 LEU A N 1
ATOM 710 C CA . LEU A 1 91 ? -11.236 -4.841 13.845 1.00 87.00 91 LEU A CA 1
ATOM 711 C C . LEU A 1 91 ? -11.342 -3.318 13.952 1.00 87.00 91 LEU A C 1
ATOM 713 O O . LEU A 1 91 ? -12.319 -2.698 13.538 1.00 87.00 91 LEU A O 1
ATOM 717 N N . ASN A 1 92 ? -10.303 -2.697 14.505 1.00 91.62 92 ASN A N 1
ATOM 718 C CA . ASN A 1 92 ? -10.188 -1.247 14.496 1.00 91.62 92 ASN A CA 1
ATOM 719 C C . ASN A 1 92 ? -9.677 -0.784 13.126 1.00 91.62 92 ASN A C 1
ATOM 721 O O . ASN A 1 92 ? -8.491 -0.921 12.822 1.00 91.62 92 ASN A O 1
ATOM 725 N N . ASP A 1 93 ? -10.567 -0.197 12.331 1.00 91.88 93 ASP A N 1
ATOM 726 C CA . ASP A 1 93 ? -10.272 0.269 10.975 1.00 91.88 93 ASP A CA 1
ATOM 727 C C . ASP A 1 93 ? -9.061 1.202 10.885 1.00 91.88 93 ASP A C 1
ATOM 729 O O . ASP A 1 93 ? -8.292 1.135 9.925 1.00 91.88 93 ASP A O 1
ATOM 733 N N . GLN A 1 94 ? -8.862 2.053 11.894 1.00 93.44 94 GLN A N 1
ATOM 734 C CA . GLN A 1 94 ? -7.723 2.965 11.918 1.00 93.44 94 GLN A CA 1
ATOM 735 C C . GLN A 1 94 ? -6.407 2.207 12.050 1.00 93.44 94 GLN A C 1
ATOM 737 O O . GLN A 1 94 ? -5.459 2.513 11.335 1.00 93.44 94 GLN A O 1
ATOM 742 N N . LEU A 1 95 ? -6.357 1.204 12.931 1.00 94.12 95 LEU A N 1
ATOM 743 C CA . LEU A 1 95 ? -5.152 0.398 13.125 1.00 94.12 95 LEU A CA 1
ATOM 744 C C . LEU A 1 95 ? -4.825 -0.413 11.871 1.00 94.12 95 LEU A C 1
ATOM 746 O O . LEU A 1 95 ? -3.660 -0.507 11.494 1.00 94.12 95 LEU A O 1
ATOM 750 N N . VAL A 1 96 ? -5.840 -0.948 11.186 1.00 95.00 96 VAL A N 1
ATOM 751 C CA . VAL A 1 96 ? -5.629 -1.647 9.911 1.00 95.00 96 VAL A CA 1
ATOM 752 C C . VAL A 1 96 ? -5.088 -0.689 8.848 1.00 95.00 96 VAL A C 1
ATOM 754 O O . VAL A 1 96 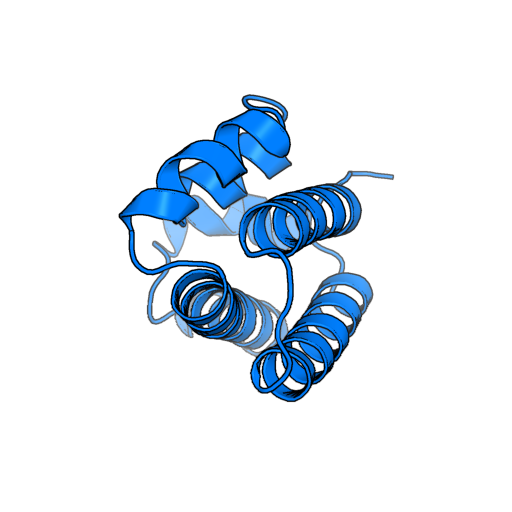? -4.149 -1.035 8.129 1.00 95.00 96 VAL A O 1
ATOM 757 N N . ALA A 1 97 ? -5.644 0.522 8.756 1.00 95.88 97 ALA A N 1
ATOM 758 C CA . ALA A 1 97 ? -5.177 1.528 7.810 1.00 95.88 97 ALA A CA 1
ATOM 759 C C . ALA A 1 97 ? -3.725 1.950 8.084 1.00 95.88 97 ALA A C 1
ATOM 761 O O . ALA A 1 97 ? -2.911 1.991 7.162 1.00 95.88 97 ALA A O 1
ATOM 762 N N . GLU A 1 98 ? -3.382 2.222 9.342 1.00 96.12 98 GLU A N 1
ATOM 763 C CA . GLU A 1 98 ? -2.019 2.570 9.750 1.00 96.12 98 GLU A CA 1
ATOM 764 C C . GLU A 1 98 ? -1.032 1.441 9.447 1.00 96.12 98 GLU A C 1
ATOM 766 O O . GLU A 1 98 ? -0.004 1.687 8.814 1.00 96.12 98 GLU A O 1
ATOM 771 N N . GLU A 1 99 ? -1.363 0.200 9.814 1.00 96.50 99 GLU A N 1
ATOM 772 C CA . GLU A 1 99 ? -0.513 -0.967 9.560 1.00 96.50 99 GLU A CA 1
ATOM 773 C C . GLU A 1 99 ? -0.281 -1.190 8.058 1.00 96.50 99 GLU A C 1
ATOM 775 O O . GLU A 1 99 ? 0.843 -1.486 7.641 1.00 96.50 99 GLU A O 1
ATOM 780 N N . LEU A 1 100 ? -1.304 -0.978 7.223 1.00 96.94 100 LEU A N 1
ATOM 781 C CA . LEU A 1 100 ? -1.177 -1.045 5.766 1.00 96.94 100 LEU A CA 1
ATOM 782 C C . LEU A 1 100 ? -0.135 -0.058 5.248 1.00 96.94 100 LEU A C 1
ATOM 784 O O . LEU A 1 100 ? 0.755 -0.439 4.482 1.00 96.94 100 LEU A O 1
ATOM 788 N N . PHE A 1 101 ? -0.214 1.201 5.679 1.00 96.88 101 PHE A N 1
ATOM 789 C CA . PHE A 1 101 ? 0.741 2.220 5.262 1.00 96.88 101 PHE A CA 1
ATOM 790 C C . PHE A 1 101 ? 2.145 1.941 5.820 1.00 96.88 101 PHE A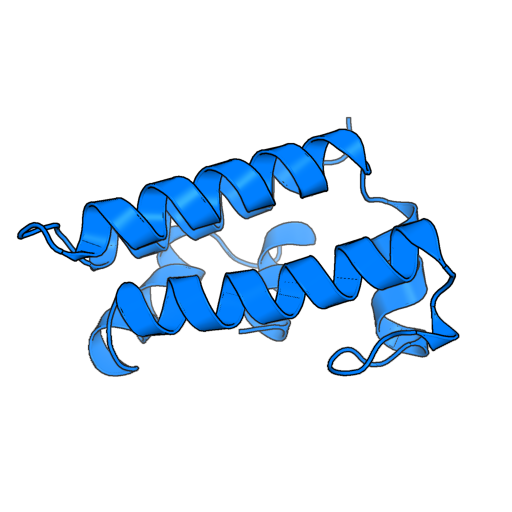 C 1
ATOM 792 O O . PHE A 1 101 ? 3.117 2.021 5.069 1.00 96.88 101 PHE A O 1
ATOM 799 N N . ILE A 1 102 ? 2.281 1.511 7.079 1.00 96.12 102 ILE A N 1
ATOM 800 C CA . ILE A 1 102 ? 3.576 1.110 7.663 1.00 96.12 102 ILE A CA 1
ATOM 801 C C . ILE A 1 102 ? 4.229 -0.000 6.831 1.00 96.12 102 ILE A C 1
ATOM 803 O O . ILE A 1 102 ? 5.418 0.064 6.498 1.00 96.12 102 ILE A O 1
ATOM 807 N N . ARG A 1 103 ? 3.467 -1.032 6.465 1.00 95.81 103 ARG A N 1
ATOM 808 C CA . ARG A 1 103 ? 3.976 -2.145 5.655 1.00 95.81 103 ARG A CA 1
ATOM 809 C C . ARG A 1 103 ? 4.314 -1.734 4.237 1.00 95.81 103 ARG A C 1
ATOM 811 O O . ARG A 1 103 ? 5.329 -2.192 3.707 1.00 95.81 103 ARG A O 1
ATOM 818 N N . TRP A 1 104 ? 3.522 -0.850 3.640 1.00 95.31 104 TRP A N 1
ATOM 819 C CA . TRP A 1 104 ? 3.859 -0.277 2.347 1.00 95.31 104 TRP A CA 1
ATOM 820 C C . TRP A 1 104 ? 5.189 0.479 2.405 1.00 95.31 104 TRP A C 1
ATOM 822 O O . TRP A 1 104 ? 6.085 0.203 1.611 1.00 95.31 104 TRP A O 1
ATOM 832 N N . GLN A 1 105 ? 5.381 1.329 3.415 1.00 93.31 105 GLN A N 1
ATOM 833 C CA . GLN A 1 105 ? 6.627 2.067 3.614 1.00 93.31 105 GLN A CA 1
ATOM 834 C C . GLN A 1 105 ? 7.842 1.131 3.741 1.00 93.31 105 GLN A C 1
ATOM 836 O O . GLN A 1 105 ? 8.883 1.371 3.131 1.00 93.31 105 GLN A O 1
ATOM 841 N N . ARG A 1 106 ? 7.709 0.024 4.488 1.00 92.56 106 ARG A N 1
ATOM 842 C CA . ARG A 1 106 ? 8.754 -1.014 4.604 1.00 92.56 106 ARG A CA 1
ATOM 843 C C . ARG A 1 106 ? 9.019 -1.732 3.279 1.00 92.56 106 ARG A C 1
ATOM 845 O O . ARG A 1 106 ? 10.165 -2.058 2.974 1.00 92.56 106 ARG A O 1
ATOM 852 N N . THR A 1 107 ? 7.973 -1.967 2.490 1.00 92.06 107 THR A N 1
ATOM 853 C CA . THR A 1 107 ? 8.063 -2.582 1.157 1.00 92.06 107 THR A CA 1
ATOM 854 C C . THR A 1 107 ? 8.897 -1.707 0.222 1.00 92.06 107 THR A C 1
ATOM 856 O O . THR A 1 107 ? 9.778 -2.217 -0.472 1.00 92.06 107 THR A O 1
ATOM 859 N N . THR A 1 108 ? 8.682 -0.390 0.278 1.00 91.38 108 THR A N 1
ATOM 860 C CA . THR A 1 108 ? 9.286 0.609 -0.614 1.00 91.38 108 THR A CA 1
ATOM 861 C C . THR A 1 108 ? 10.609 1.194 -0.117 1.00 91.38 108 THR A C 1
ATOM 863 O O . THR A 1 108 ? 11.266 1.922 -0.856 1.00 91.38 108 THR A O 1
ATOM 866 N N . ALA A 1 109 ? 11.008 0.925 1.128 1.00 85.81 109 ALA A N 1
ATOM 867 C CA . ALA A 1 109 ? 12.246 1.454 1.694 1.00 85.81 109 ALA A CA 1
ATOM 868 C C . ALA A 1 109 ? 13.473 0.937 0.922 1.00 85.81 109 ALA A C 1
ATOM 870 O O . ALA A 1 109 ? 13.691 -0.279 0.833 1.00 85.81 109 ALA A O 1
ATOM 871 N N . ARG A 1 110 ? 14.291 1.858 0.393 1.00 69.38 110 ARG A N 1
ATOM 872 C CA . ARG A 1 110 ? 15.592 1.532 -0.211 1.00 69.38 110 ARG A CA 1
ATOM 873 C C . ARG A 1 110 ? 16.499 0.942 0.879 1.00 69.38 110 ARG A C 1
ATOM 875 O O . ARG A 1 110 ? 16.595 1.524 1.957 1.00 69.38 110 ARG A O 1
ATOM 882 N N . ARG A 1 111 ? 17.067 -0.242 0.629 1.00 57.06 111 ARG A N 1
ATOM 883 C CA . ARG A 1 111 ? 18.179 -0.777 1.432 1.00 57.06 111 ARG A CA 1
ATOM 884 C C . ARG A 1 111 ? 19.476 -0.149 0.967 1.00 57.06 111 ARG A C 1
ATOM 886 O O . ARG A 1 111 ? 19.568 0.091 -0.257 1.00 57.06 111 ARG A O 1
#

pLDDT: mean 90.78, std 5.86, range [57.06, 97.0]

Foldseek 3Di:
DVVLLVCLLVVVDALLVSLVVQVVVPFQLVVLVVVLVQLVLLLCCLVPNLVSRDDDDSVVCVVQSVQFDSVLSVVLNVVSVVVNVVVVDPDDRSVSSSVNSVSSNVRSDHD

Solvent-accessible surface area (backbone atoms only — not comparable to full-atom values): 6279 Å² total; per-residue (Å²): 105,69,65,49,56,51,32,34,49,70,67,74,46,52,36,61,70,65,24,60,64,34,71,81,72,59,31,35,66,51,52,50,57,52,49,50,55,56,49,51,33,50,52,44,16,74,74,77,34,56,89,62,41,84,82,60,58,54,76,76,41,46,70,55,58,75,63,48,49,68,71,43,53,50,54,50,51,54,51,49,57,52,50,62,64,53,64,83,46,100,66,60,41,65,59,52,32,26,51,52,38,47,52,49,35,63,45,41,52,80,128

Radius of gyration: 13.43 Å; Cα contacts (8 Å, |Δi|>4): 109; chains: 1; bounding box: 33×25×35 Å

Nearest PDB structures (foldseek):
  8unf-assembly1_C  TM=4.826E-01  e=4.117E+00  Tequatrovirus T4
  4zwt-assembly2_N  TM=3.518E-01  e=9.825E+00  Tequatrovirus T4

Mean predicted aligned error: 3.5 Å

Secondary structure (DSSP, 8-state):
-HHHHHHHHTTSS-HHHHHGGGGTTTHHHHHHHHHHHHHHHHHHHHHH-GGG-SSS-HHHHHHHHHT--HHHHHHHHHHHHHHHHHTTS---HHHHHHHHHHHHHHHH---

Sequence (111 aa):
LQEALEALAAGRTGAVQAAAPWREKGGARRLVDWTEILVMDIARAMAAGPDHLRIWDPVRIRTFLQALSSQRVQSFLVWLAETRRGLDQPLNDQLVAEELFIRWQRTTARR